Protein AF-A0A8U0M067-F1 (afdb_monomer_lite)

Structure (mmCIF, N/CA/C/O backbone):
data_AF-A0A8U0M067-F1
#
_entry.id   AF-A0A8U0M067-F1
#
loop_
_atom_site.group_PDB
_atom_site.id
_atom_site.type_symbol
_atom_site.label_atom_id
_atom_site.label_alt_id
_atom_site.label_comp_id
_atom_site.label_asym_id
_atom_site.label_entity_id
_atom_site.label_seq_id
_atom_site.pdbx_PDB_ins_code
_atom_site.Cartn_x
_atom_site.Cartn_y
_atom_site.Cartn_z
_atom_site.occupancy
_atom_site.B_iso_or_equiv
_atom_site.auth_seq_id
_atom_site.auth_comp_id
_atom_site.auth_asym_id
_atom_site.auth_atom_id
_atom_site.pdbx_PDB_model_num
ATOM 1 N N . MET A 1 1 ? -3.349 13.297 -69.166 1.00 53.25 1 MET A N 1
ATOM 2 C CA . MET A 1 1 ? -3.663 14.098 -67.958 1.00 53.25 1 MET A CA 1
ATOM 3 C C . MET A 1 1 ? -4.530 13.365 -66.914 1.00 53.25 1 MET A C 1
ATOM 5 O O . MET A 1 1 ? -4.964 14.001 -65.972 1.00 53.25 1 MET A O 1
ATOM 9 N N . LEU A 1 2 ? -4.774 12.044 -67.014 1.00 53.34 2 LEU A N 1
ATOM 10 C CA . LEU A 1 2 ? -5.525 11.284 -65.988 1.00 53.34 2 LEU A CA 1
ATOM 11 C C . LEU A 1 2 ? -4.636 10.515 -64.989 1.00 53.34 2 LEU A C 1
ATOM 13 O O . LEU A 1 2 ? -5.074 10.219 -63.882 1.00 53.34 2 LEU A O 1
ATOM 17 N N . ILE A 1 3 ? -3.391 10.197 -65.358 1.00 56.38 3 ILE A N 1
ATOM 18 C CA . ILE A 1 3 ? -2.482 9.378 -64.534 1.00 56.38 3 ILE A CA 1
ATOM 19 C C . ILE A 1 3 ? -1.954 10.176 -63.331 1.00 56.38 3 ILE A C 1
ATOM 21 O O . ILE A 1 3 ? -1.969 9.679 -62.209 1.00 56.38 3 ILE A O 1
ATOM 25 N N . PHE A 1 4 ? -1.589 11.446 -63.538 1.00 52.03 4 PHE A N 1
ATOM 26 C CA . PHE A 1 4 ? -1.121 12.336 -62.468 1.00 52.03 4 PHE A CA 1
ATOM 27 C C . PHE A 1 4 ? -2.177 12.570 -61.377 1.00 52.03 4 PHE A C 1
ATOM 29 O O . PHE A 1 4 ? -1.836 12.615 -60.198 1.00 52.03 4 PHE A O 1
ATOM 36 N N . LEU A 1 5 ? -3.461 12.634 -61.750 1.00 51.34 5 LEU A N 1
ATOM 37 C CA . LEU A 1 5 ? -4.559 12.819 -60.799 1.00 51.34 5 LEU A CA 1
ATOM 38 C C . LEU A 1 5 ? -4.742 11.589 -59.892 1.00 51.34 5 LEU A C 1
ATOM 40 O O . LEU A 1 5 ? -5.007 11.732 -58.704 1.00 51.34 5 LEU A O 1
ATOM 44 N N . ARG A 1 6 ? -4.539 10.375 -60.425 1.00 53.22 6 ARG A N 1
ATOM 45 C CA . ARG A 1 6 ? -4.639 9.131 -59.641 1.00 53.22 6 ARG A CA 1
ATOM 46 C C . ARG A 1 6 ? -3.473 8.948 -58.669 1.00 53.22 6 ARG A C 1
ATOM 48 O O . ARG A 1 6 ? -3.692 8.486 -57.555 1.00 53.22 6 ARG A O 1
ATOM 55 N N . VAL A 1 7 ? -2.263 9.349 -59.063 1.00 59.81 7 VAL A N 1
ATOM 56 C CA . VAL A 1 7 ? -1.075 9.292 -58.193 1.00 59.81 7 VAL A CA 1
ATOM 57 C C . VAL A 1 7 ? -1.174 10.315 -57.055 1.00 59.81 7 VAL A C 1
ATOM 59 O O . VAL A 1 7 ? -0.867 9.984 -55.913 1.00 59.81 7 VAL A O 1
ATOM 62 N N . ALA A 1 8 ? -1.682 11.522 -57.330 1.00 59.97 8 ALA A N 1
ATOM 63 C CA . ALA A 1 8 ? -1.874 12.557 -56.312 1.00 59.97 8 ALA A CA 1
ATOM 64 C C . ALA A 1 8 ? -2.930 12.174 -55.256 1.00 59.97 8 ALA A C 1
ATOM 66 O O . ALA A 1 8 ? -2.714 12.390 -54.065 1.00 59.97 8 ALA A O 1
ATOM 67 N N . VAL A 1 9 ? -4.040 11.549 -55.670 1.00 60.00 9 VAL A N 1
ATOM 68 C CA . VAL A 1 9 ? -5.081 11.071 -54.741 1.00 60.00 9 VAL A CA 1
ATOM 69 C C . VAL A 1 9 ? -4.573 9.911 -53.877 1.00 60.00 9 VAL A C 1
ATOM 71 O O . VAL A 1 9 ? -4.862 9.878 -52.682 1.00 60.00 9 VAL A O 1
ATOM 74 N N . LEU A 1 10 ? -3.760 9.002 -54.434 1.00 57.81 10 LEU A N 1
ATOM 75 C CA . LEU A 1 10 ? -3.134 7.929 -53.653 1.00 57.81 10 LEU A CA 1
ATOM 76 C C . LEU A 1 10 ? -2.133 8.472 -52.621 1.00 57.81 10 LEU A C 1
ATOM 78 O O . LEU A 1 10 ? -2.159 8.041 -51.473 1.00 57.81 10 LEU A O 1
ATOM 82 N N . LEU A 1 11 ? -1.292 9.444 -52.990 1.00 57.91 11 LEU A N 1
ATOM 83 C CA . LEU A 1 11 ? -0.333 10.066 -52.065 1.00 57.91 11 LEU A CA 1
ATOM 84 C C . LEU A 1 11 ? -1.024 10.844 -50.933 1.00 57.91 11 LEU A C 1
ATOM 86 O O . LEU A 1 11 ? -0.572 10.774 -49.791 1.00 57.91 11 LEU A O 1
ATOM 90 N N . GLY A 1 12 ? -2.144 11.519 -51.217 1.00 58.28 12 GLY A N 1
ATOM 91 C CA . GLY A 1 12 ? -2.955 12.196 -50.198 1.00 58.28 12 GLY A CA 1
ATOM 92 C C . GLY A 1 12 ? -3.626 11.232 -49.210 1.00 58.28 12 GLY A C 1
ATOM 93 O O . GLY A 1 12 ? -3.650 11.500 -48.010 1.00 58.28 12 GLY A O 1
ATOM 94 N N . LEU A 1 13 ? -4.104 10.077 -49.689 1.00 55.59 13 LEU A N 1
ATOM 95 C CA . LEU A 1 13 ? -4.681 9.020 -48.847 1.00 55.59 13 LEU A CA 1
ATOM 96 C C . LEU A 1 13 ? -3.633 8.336 -47.957 1.00 55.59 13 LEU A C 1
ATOM 98 O O . LEU A 1 13 ? -3.911 8.051 -46.794 1.00 55.59 13 LEU A O 1
ATOM 102 N N . ILE A 1 14 ? -2.419 8.118 -48.470 1.00 56.31 14 ILE A N 1
ATOM 103 C CA . ILE A 1 14 ? -1.324 7.520 -47.693 1.00 56.31 14 ILE A CA 1
ATOM 104 C C . ILE A 1 14 ? -0.819 8.505 -46.622 1.00 56.31 14 ILE A C 1
ATOM 106 O O . ILE A 1 14 ? -0.609 8.097 -45.483 1.00 56.31 14 ILE A O 1
ATOM 110 N N . MET A 1 15 ? -0.709 9.807 -46.932 1.00 53.97 15 MET A N 1
ATOM 111 C CA . MET A 1 15 ? -0.355 10.831 -45.934 1.00 53.97 15 MET A CA 1
ATOM 112 C C . MET A 1 15 ? -1.415 10.987 -44.832 1.00 53.97 15 MET A C 1
ATOM 114 O O . MET A 1 15 ? -1.051 11.180 -43.671 1.00 53.97 15 MET A O 1
ATOM 118 N N . GLY A 1 16 ? -2.705 10.852 -45.164 1.00 53.03 16 GLY A N 1
ATOM 119 C CA . GLY A 1 16 ? -3.802 10.909 -44.190 1.00 53.03 16 GLY A CA 1
ATOM 120 C C . GLY A 1 16 ? -3.836 9.728 -43.212 1.00 53.03 16 GLY A C 1
ATOM 121 O O . GLY A 1 16 ? -4.260 9.895 -42.073 1.00 53.03 16 GLY A O 1
ATOM 122 N N . LEU A 1 17 ? -3.340 8.553 -43.618 1.00 52.03 17 LEU A N 1
ATOM 123 C CA . LEU A 1 17 ? -3.304 7.348 -42.775 1.00 52.03 17 LEU A CA 1
ATOM 124 C C . LEU A 1 17 ? -2.071 7.267 -41.860 1.00 52.03 17 LEU A C 1
ATOM 126 O O . LEU A 1 17 ? -2.063 6.484 -40.915 1.00 52.03 17 LEU A O 1
ATOM 130 N N . THR A 1 18 ? -1.033 8.073 -42.102 1.00 52.56 18 THR A N 1
ATOM 131 C CA . THR A 1 18 ? 0.201 8.061 -41.289 1.00 52.56 18 THR A CA 1
ATOM 132 C C . THR A 1 18 ? 0.213 9.058 -40.128 1.00 52.56 18 THR A C 1
ATOM 134 O O . THR A 1 18 ? 1.173 9.084 -39.360 1.00 52.56 18 THR A O 1
ATOM 137 N N . TYR A 1 19 ? -0.843 9.861 -39.960 1.00 47.75 19 TYR A N 1
ATOM 138 C CA . TYR A 1 19 ? -0.937 10.872 -38.900 1.00 47.75 19 TYR A CA 1
ATOM 139 C C . TYR A 1 19 ? -1.897 10.468 -37.770 1.00 47.75 19 TYR A C 1
ATOM 141 O O . TYR A 1 19 ? -2.661 11.278 -37.262 1.00 47.75 19 TYR A O 1
ATOM 149 N N . CYS A 1 20 ? -1.838 9.212 -37.329 1.00 55.81 20 CYS A N 1
ATOM 150 C CA . CYS A 1 20 ? -2.316 8.825 -36.000 1.00 55.81 20 CYS A CA 1
ATOM 151 C C . CYS A 1 20 ? -1.104 8.655 -35.084 1.00 55.81 20 CYS A C 1
ATOM 153 O O . CYS A 1 20 ? -0.758 7.554 -34.664 1.00 55.81 20 CYS A O 1
ATOM 155 N N . LYS A 1 21 ? -0.400 9.757 -34.809 1.00 43.81 21 LYS A N 1
ATOM 156 C CA . LYS A 1 21 ? 0.540 9.795 -33.690 1.00 43.81 21 LYS A CA 1
ATOM 157 C C . LYS A 1 21 ? -0.265 10.174 -32.458 1.00 43.81 21 LYS A C 1
ATOM 159 O O . LYS A 1 21 ? -0.288 11.342 -32.082 1.00 43.81 21 LYS A O 1
ATOM 164 N N . ASP A 1 22 ? -0.953 9.194 -31.877 1.00 44.38 22 ASP A N 1
ATOM 165 C CA . ASP A 1 22 ? -1.553 9.349 -30.555 1.00 44.38 22 ASP A CA 1
ATOM 166 C C . ASP A 1 22 ? -0.442 9.786 -29.587 1.00 44.38 22 ASP A C 1
ATOM 168 O O . ASP A 1 22 ? 0.505 9.024 -29.363 1.00 44.38 22 ASP A O 1
ATOM 172 N N . PRO A 1 23 ? -0.491 11.003 -29.010 1.00 48.47 23 PRO A N 1
ATOM 173 C CA . PRO A 1 23 ? 0.568 11.487 -28.121 1.00 48.47 23 PRO A CA 1
ATOM 174 C C . PRO A 1 23 ? 0.621 10.737 -26.784 1.00 48.47 23 PRO A C 1
ATOM 176 O O . PRO A 1 23 ? 1.474 11.015 -25.946 1.00 48.47 23 PRO A O 1
ATOM 179 N N . SER A 1 24 ? -0.292 9.798 -26.558 1.00 53.88 24 SER A N 1
ATOM 180 C CA . SER A 1 24 ? -0.393 9.036 -25.327 1.00 53.88 24 SER A CA 1
ATOM 181 C C . SER A 1 24 ? -0.909 7.644 -25.649 1.00 53.88 24 SER A C 1
ATOM 183 O O . SER A 1 24 ? -2.106 7.377 -25.557 1.00 53.88 24 SER A O 1
ATOM 185 N N . MET A 1 25 ? -0.006 6.736 -26.009 1.00 53.00 25 MET A N 1
ATOM 186 C CA . MET A 1 25 ? -0.290 5.315 -25.854 1.00 53.00 25 MET A CA 1
ATOM 187 C C . MET A 1 25 ? -0.593 5.114 -24.360 1.00 53.00 25 MET A C 1
ATOM 189 O O . MET A 1 25 ? 0.301 5.224 -23.518 1.00 53.00 25 MET A O 1
ATOM 193 N N . SER A 1 26 ? -1.874 4.986 -24.008 1.00 65.19 26 SER A N 1
ATOM 194 C CA . SER A 1 26 ? -2.318 4.931 -22.617 1.00 65.19 26 SER A CA 1
ATOM 195 C C . SER A 1 26 ? -1.727 3.683 -21.975 1.00 65.19 26 SER A C 1
ATOM 197 O O . SER A 1 26 ? -2.036 2.562 -22.381 1.00 65.19 26 SER A O 1
ATOM 199 N N . PHE A 1 27 ? -0.841 3.875 -21.003 1.00 78.38 27 PHE A N 1
ATOM 200 C CA . PHE A 1 27 ? -0.215 2.775 -20.289 1.00 78.38 27 PHE A CA 1
ATOM 201 C C . PHE A 1 27 ? -1.277 2.029 -19.475 1.00 78.38 27 PHE A C 1
ATOM 203 O O . PHE A 1 27 ? -2.024 2.641 -18.717 1.00 78.38 27 PHE A O 1
ATOM 210 N N . SER A 1 28 ? -1.347 0.709 -19.635 1.00 81.38 28 SER A N 1
ATOM 211 C CA . SER A 1 28 ? -2.210 -0.161 -18.841 1.00 81.38 28 SER A CA 1
ATOM 212 C C . SER A 1 28 ? -1.419 -1.374 -18.382 1.00 81.38 28 SER A C 1
ATOM 214 O O . SER A 1 28 ? -0.578 -1.906 -19.107 1.00 81.38 28 SER A O 1
ATOM 216 N N . THR A 1 29 ? -1.698 -1.811 -17.161 1.00 84.94 29 THR A N 1
ATOM 217 C CA . THR A 1 29 ? -1.154 -3.034 -16.573 1.00 84.94 29 THR A CA 1
ATOM 218 C C . THR A 1 29 ? -2.074 -4.240 -16.771 1.00 84.94 29 THR A C 1
ATOM 220 O O . THR A 1 29 ? -1.695 -5.349 -16.398 1.00 84.94 29 THR A O 1
ATOM 223 N N . GLY A 1 30 ? -3.247 -4.044 -17.386 1.00 82.25 30 GLY A N 1
ATOM 224 C CA . GLY A 1 30 ? -4.287 -5.060 -17.524 1.00 82.25 30 GLY A CA 1
ATOM 225 C C . GLY A 1 30 ? -5.160 -5.198 -16.273 1.00 82.25 30 GLY A C 1
ATOM 226 O O . GLY A 1 30 ? -5.154 -4.344 -15.390 1.00 82.25 30 GLY A O 1
ATOM 227 N N . ALA A 1 31 ? -5.938 -6.280 -16.213 1.00 81.69 31 ALA A N 1
ATOM 228 C CA . ALA A 1 31 ? -6.826 -6.546 -15.086 1.00 81.69 31 ALA A CA 1
ATOM 229 C C . ALA A 1 31 ? -6.046 -6.720 -13.773 1.00 81.69 31 ALA A C 1
ATOM 231 O O . ALA A 1 31 ? -5.017 -7.400 -13.721 1.00 81.69 31 ALA A O 1
ATOM 232 N N . ALA A 1 32 ? -6.562 -6.127 -12.699 1.00 84.31 32 ALA A N 1
ATOM 233 C CA . ALA A 1 32 ? -5.975 -6.244 -11.377 1.00 84.31 32 ALA A CA 1
ATOM 234 C C . ALA A 1 32 ? -6.208 -7.622 -10.745 1.00 84.31 32 ALA A C 1
ATOM 236 O O . ALA A 1 32 ? -7.213 -8.293 -10.980 1.00 84.31 32 ALA A O 1
ATOM 237 N N . ASP A 1 33 ? -5.296 -7.997 -9.848 1.00 87.44 33 ASP A N 1
ATOM 238 C CA . ASP A 1 33 ? -5.455 -9.163 -8.986 1.00 87.44 33 ASP A CA 1
ATOM 239 C C . ASP A 1 33 ? -6.651 -8.974 -8.035 1.00 87.44 33 ASP A C 1
ATOM 241 O O . ASP A 1 33 ? -6.715 -8.005 -7.271 1.00 87.44 33 ASP A O 1
ATOM 245 N N . ALA A 1 34 ? -7.590 -9.922 -8.043 1.00 90.12 34 ALA A N 1
ATOM 246 C CA . ALA A 1 34 ? -8.802 -9.859 -7.226 1.00 90.12 34 ALA A CA 1
ATOM 247 C C . ALA A 1 34 ? -8.516 -9.762 -5.715 1.00 90.12 34 ALA A C 1
ATOM 249 O O . ALA A 1 34 ? -9.336 -9.235 -4.964 1.00 90.12 34 ALA A O 1
ATOM 250 N N . ARG A 1 35 ? -7.348 -10.230 -5.249 1.00 91.00 35 ARG A N 1
ATOM 251 C CA . ARG A 1 35 ? -6.957 -10.165 -3.832 1.00 91.00 35 ARG A CA 1
ATOM 252 C C . ARG A 1 35 ? -6.739 -8.730 -3.367 1.00 91.00 35 ARG A C 1
ATOM 254 O O . ARG A 1 35 ? -7.091 -8.407 -2.231 1.00 91.00 35 ARG A O 1
ATOM 261 N N . ILE A 1 36 ? -6.187 -7.873 -4.228 1.00 94.06 36 ILE A N 1
ATOM 262 C CA . ILE A 1 36 ? -5.892 -6.476 -3.889 1.00 94.06 36 ILE A CA 1
ATOM 263 C C . ILE A 1 36 ? -6.998 -5.511 -4.304 1.00 94.06 36 ILE A C 1
ATOM 265 O O . ILE A 1 36 ? -7.095 -4.440 -3.715 1.00 94.06 36 ILE A O 1
ATOM 269 N N . ALA A 1 37 ? -7.841 -5.877 -5.271 1.00 95.38 37 ALA A N 1
ATOM 270 C CA . ALA A 1 37 ? -8.902 -5.005 -5.758 1.00 95.38 37 ALA A CA 1
ATOM 271 C C . ALA A 1 37 ? -9.806 -4.482 -4.620 1.00 95.38 37 ALA A C 1
ATOM 273 O O . ALA A 1 37 ? -10.150 -5.215 -3.683 1.00 95.38 37 ALA A O 1
ATOM 274 N N . GLY A 1 38 ? -10.185 -3.207 -4.713 1.00 96.12 38 GLY A N 1
ATOM 275 C CA . GLY A 1 38 ? -11.016 -2.494 -3.743 1.00 96.12 38 GLY A CA 1
ATOM 276 C C . GLY A 1 38 ? -10.277 -1.401 -2.969 1.00 96.12 38 GLY A C 1
ATOM 277 O O . GLY A 1 38 ? -9.116 -1.078 -3.237 1.00 96.12 38 GLY A O 1
ATOM 278 N N . SER A 1 39 ? -10.983 -0.811 -2.004 1.00 97.25 39 SER A N 1
ATOM 279 C CA . SER A 1 39 ? -10.477 0.273 -1.160 1.00 97.25 39 SER A CA 1
ATOM 280 C C . SER A 1 39 ? -9.917 -0.246 0.163 1.00 97.25 39 SER A C 1
ATOM 282 O O . SER A 1 39 ? -10.487 -1.123 0.813 1.00 97.25 39 SER A O 1
ATOM 284 N N . TRP A 1 40 ? -8.803 0.338 0.585 1.00 98.06 40 TRP A N 1
ATOM 285 C CA . TRP A 1 40 ? -8.031 -0.058 1.754 1.00 98.06 40 TRP A CA 1
ATOM 286 C C . TRP A 1 40 ? -7.699 1.164 2.591 1.00 98.06 40 TRP A C 1
ATOM 288 O O . TRP A 1 40 ? -7.033 2.086 2.124 1.00 98.06 40 TRP A O 1
ATOM 298 N N . ARG A 1 41 ? -8.134 1.162 3.847 1.00 97.88 41 ARG A N 1
ATOM 299 C CA . ARG A 1 41 ? -7.905 2.252 4.791 1.00 97.88 41 ARG A CA 1
ATOM 300 C C . ARG A 1 41 ? -6.637 2.006 5.597 1.00 97.88 41 ARG A C 1
ATOM 302 O O . ARG A 1 41 ? -6.519 0.960 6.234 1.00 97.88 41 ARG A O 1
ATOM 309 N N . LEU A 1 42 ? -5.727 2.975 5.639 1.00 98.31 42 LEU A N 1
ATOM 310 C CA . LEU A 1 42 ? -4.535 2.923 6.482 1.00 98.31 42 LEU A CA 1
ATOM 311 C C . LEU A 1 42 ? -4.947 2.894 7.959 1.00 98.31 42 LEU A C 1
ATOM 313 O O . LEU A 1 42 ? -5.695 3.754 8.418 1.00 98.31 42 LEU A O 1
ATOM 317 N N . ILE A 1 43 ? -4.437 1.916 8.705 1.00 97.88 43 ILE A N 1
ATOM 318 C CA . ILE A 1 43 ? -4.693 1.777 10.146 1.00 97.88 43 ILE A CA 1
ATOM 319 C C . ILE A 1 43 ? -3.415 1.879 10.976 1.00 97.88 43 ILE A C 1
ATOM 321 O O . ILE A 1 43 ? -3.462 2.299 12.131 1.00 97.88 43 ILE A O 1
ATOM 325 N N . GLU A 1 44 ? -2.263 1.530 10.403 1.00 97.69 44 GLU A N 1
ATOM 326 C CA . GLU A 1 44 ? -0.984 1.564 11.107 1.00 97.69 44 GLU A CA 1
ATOM 327 C C . GLU A 1 44 ? 0.177 1.755 10.123 1.00 97.69 44 GLU A C 1
ATOM 329 O O . GLU A 1 44 ? 0.173 1.195 9.029 1.00 97.69 44 GLU A O 1
ATOM 334 N N . ARG A 1 45 ? 1.184 2.542 10.507 1.00 95.81 45 ARG A N 1
ATOM 335 C CA . ARG A 1 45 ? 2.441 2.716 9.769 1.00 95.81 45 ARG A CA 1
ATOM 336 C C . ARG A 1 45 ? 3.610 2.590 10.728 1.00 95.81 45 ARG A C 1
ATOM 338 O O . ARG A 1 45 ? 3.596 3.234 11.774 1.00 95.81 45 ARG A O 1
ATOM 345 N N . ARG A 1 46 ? 4.648 1.862 10.330 1.00 94.06 46 ARG A N 1
ATOM 346 C CA . ARG A 1 46 ? 5.959 1.883 10.985 1.00 94.06 46 ARG A CA 1
ATOM 347 C C . ARG A 1 46 ? 6.993 2.498 10.053 1.00 94.06 46 ARG A C 1
ATOM 349 O O . ARG A 1 46 ? 7.084 2.081 8.902 1.00 94.06 46 ARG A O 1
ATOM 356 N N . PHE A 1 47 ? 7.730 3.491 10.541 1.00 90.25 47 PHE A N 1
ATOM 357 C CA . PHE A 1 47 ? 8.687 4.268 9.749 1.00 90.25 47 PHE A CA 1
ATOM 358 C C . PHE A 1 47 ? 9.886 4.714 10.603 1.00 90.25 47 PHE A C 1
ATOM 360 O O . PHE A 1 47 ? 9.732 4.830 11.826 1.00 90.25 47 PHE A O 1
ATOM 367 N N . PRO A 1 48 ? 11.067 4.941 9.996 1.00 87.38 48 PRO A N 1
ATOM 368 C CA . PRO A 1 48 ? 12.204 5.513 10.699 1.00 87.38 48 PRO A CA 1
ATOM 369 C C . PRO A 1 48 ? 11.891 6.961 11.077 1.00 87.38 48 PRO A C 1
ATOM 371 O O . PRO A 1 48 ? 11.301 7.714 10.301 1.00 87.38 48 PRO A O 1
ATOM 374 N N . LYS A 1 49 ? 12.270 7.341 12.290 1.00 82.12 49 LYS A N 1
ATOM 375 C CA . LYS A 1 49 ? 12.230 8.711 12.775 1.00 82.12 49 LYS A CA 1
ATOM 376 C C . LYS A 1 49 ? 13.616 9.059 13.288 1.00 82.12 49 LYS A C 1
ATOM 378 O O . LYS A 1 49 ? 14.136 8.386 14.180 1.00 82.12 49 LYS A O 1
ATOM 383 N N . ASP A 1 50 ? 14.176 10.125 12.739 1.00 70.31 50 ASP A N 1
ATOM 384 C CA . ASP A 1 50 ? 15.441 10.657 13.216 1.00 70.31 50 ASP A CA 1
ATOM 385 C C . ASP A 1 50 ? 15.228 11.356 14.557 1.00 70.31 50 ASP A C 1
ATOM 387 O O . ASP A 1 50 ? 14.236 12.067 14.769 1.00 70.31 50 ASP A O 1
ATOM 391 N N . SER A 1 51 ? 16.172 11.160 15.472 1.00 61.09 51 SER A N 1
ATOM 392 C CA . SER A 1 51 ? 16.267 11.975 16.673 1.00 61.09 51 SER A CA 1
ATOM 393 C C . SER A 1 51 ? 17.673 12.492 16.874 1.00 61.09 51 SER A C 1
ATOM 395 O O . SER A 1 51 ? 18.658 11.761 16.761 1.00 61.09 51 SER A O 1
ATOM 397 N N . ILE A 1 52 ? 17.730 13.776 17.212 1.00 56.91 52 ILE A N 1
ATOM 398 C CA . ILE A 1 52 ? 18.924 14.414 17.738 1.00 56.91 52 ILE A CA 1
ATOM 399 C C . ILE A 1 52 ? 18.872 14.195 19.247 1.00 56.91 52 ILE A C 1
ATOM 401 O O . ILE A 1 52 ? 18.061 14.814 19.934 1.00 56.91 52 ILE A O 1
ATOM 405 N N . ILE A 1 53 ? 19.714 13.302 19.761 1.00 53.25 53 ILE A N 1
ATOM 406 C 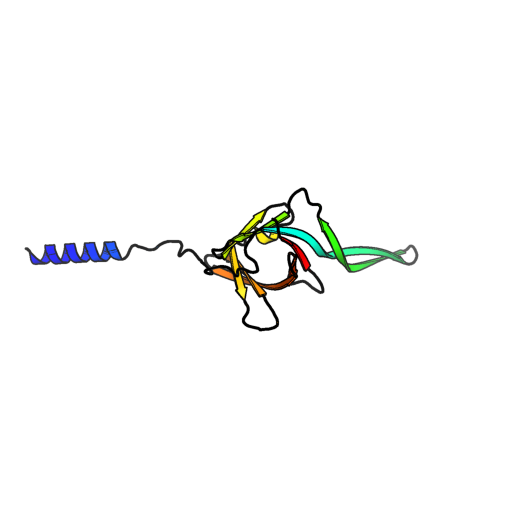CA . ILE A 1 53 ? 19.937 13.181 21.202 1.00 53.25 53 ILE A CA 1
ATOM 407 C C . ILE A 1 53 ? 21.210 13.968 21.517 1.00 53.25 53 ILE A C 1
ATOM 409 O O . ILE A 1 53 ? 22.302 13.593 21.087 1.00 53.25 53 ILE A O 1
ATOM 413 N N . SER A 1 54 ? 21.070 15.074 22.249 1.00 51.41 54 SER A N 1
ATOM 414 C CA . SER A 1 54 ? 22.193 15.803 22.841 1.00 51.41 54 SER A CA 1
A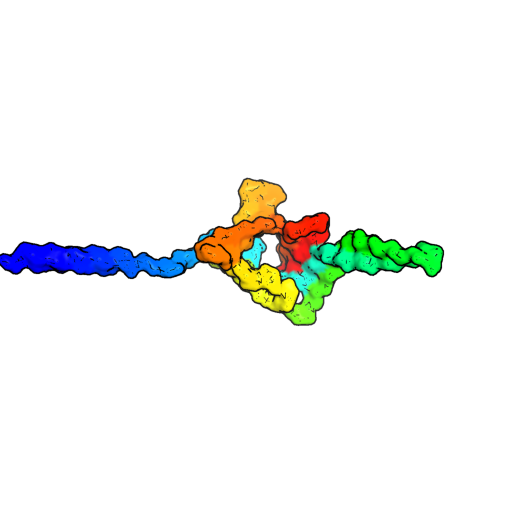TOM 415 C C . SER A 1 54 ? 22.373 15.348 24.284 1.00 51.41 54 SER A C 1
ATOM 417 O O . SER A 1 54 ? 21.472 15.530 25.102 1.00 51.41 54 SER A O 1
ATOM 419 N N . TYR A 1 55 ? 23.526 14.774 24.604 1.00 53.09 55 TYR A N 1
ATOM 420 C CA . TYR A 1 55 ? 23.920 14.488 25.981 1.00 53.09 55 TYR A CA 1
ATOM 421 C C . TYR A 1 55 ? 25.042 15.447 26.381 1.00 53.09 55 TYR A C 1
ATOM 423 O O . TYR A 1 55 ? 25.972 15.694 25.609 1.00 53.09 55 TYR A O 1
ATOM 431 N N . VAL A 1 56 ? 24.918 16.022 27.578 1.00 52.28 56 VAL A N 1
ATOM 432 C CA . VAL A 1 56 ? 25.957 16.854 28.188 1.00 52.28 56 VAL A CA 1
ATOM 433 C C . VAL A 1 56 ? 26.878 15.908 28.946 1.00 52.28 56 VAL A C 1
ATOM 435 O O . VAL A 1 56 ? 26.462 15.309 29.936 1.00 52.28 56 VAL A O 1
ATOM 438 N N . ILE A 1 57 ? 28.113 15.744 28.472 1.00 55.56 57 ILE A N 1
ATOM 439 C CA . ILE A 1 57 ? 29.161 15.089 29.256 1.00 55.56 57 ILE A CA 1
ATOM 440 C C . ILE A 1 57 ? 29.963 16.198 29.930 1.00 55.56 57 ILE A C 1
ATOM 442 O O . ILE A 1 57 ? 30.611 16.999 29.254 1.00 55.56 57 ILE A O 1
ATOM 446 N N . ASN A 1 58 ? 29.891 16.236 31.264 1.00 51.09 58 ASN A N 1
ATOM 447 C CA . ASN A 1 58 ? 30.707 17.078 32.140 1.00 51.09 58 ASN A CA 1
ATOM 448 C C . ASN A 1 58 ? 30.769 18.555 31.723 1.00 51.09 58 ASN A C 1
ATOM 450 O O . ASN A 1 58 ? 31.820 19.010 31.289 1.00 51.09 58 ASN A O 1
ATOM 454 N N . ASP A 1 59 ? 29.652 19.280 31.835 1.00 57.69 59 ASP A N 1
ATOM 455 C CA . ASP A 1 59 ? 29.523 20.757 31.808 1.00 57.69 59 ASP A CA 1
ATOM 456 C C . ASP A 1 59 ? 30.246 21.553 30.690 1.00 57.69 59 ASP A C 1
ATOM 458 O O . ASP A 1 59 ? 30.247 22.779 30.690 1.00 57.69 59 ASP A O 1
ATOM 462 N N . THR A 1 60 ? 30.861 20.887 29.709 1.00 53.75 60 THR A N 1
ATOM 463 C CA . THR A 1 60 ? 31.750 21.520 28.719 1.00 53.75 60 THR A CA 1
ATOM 464 C C . THR A 1 60 ? 31.719 20.858 27.342 1.00 53.75 60 THR A C 1
ATOM 466 O O . THR A 1 60 ? 32.181 21.468 26.380 1.00 53.75 60 THR A O 1
ATOM 469 N N . THR A 1 61 ? 31.123 19.666 27.181 1.00 51.56 61 THR A N 1
ATOM 470 C CA . THR A 1 61 ? 30.988 19.030 25.857 1.00 51.56 61 THR A CA 1
ATOM 471 C C . THR A 1 61 ? 29.580 18.495 25.602 1.00 51.56 61 THR A C 1
ATOM 473 O O . THR A 1 61 ? 29.066 17.639 26.323 1.00 51.56 61 THR A O 1
ATOM 476 N N . THR A 1 62 ? 28.940 19.008 24.548 1.00 54.28 62 THR A N 1
ATOM 477 C CA . THR A 1 62 ? 27.718 18.435 23.976 1.00 54.28 62 THR A CA 1
ATOM 478 C C . THR A 1 62 ? 28.114 17.507 22.837 1.00 54.28 62 THR A C 1
ATOM 480 O O . THR A 1 62 ? 28.672 17.933 21.828 1.00 54.28 62 THR A O 1
ATOM 483 N N . LEU A 1 63 ? 27.842 16.214 22.989 1.00 55.09 63 LEU A N 1
ATOM 484 C CA . LEU A 1 63 ? 28.021 15.260 21.903 1.00 55.09 63 LEU A CA 1
ATOM 485 C C . LEU A 1 63 ? 26.669 15.026 21.233 1.00 55.09 63 LEU A C 1
ATOM 487 O O . LEU A 1 63 ? 25.680 14.655 21.870 1.00 55.09 63 LEU A O 1
ATOM 491 N N . ARG A 1 64 ? 26.629 15.275 19.925 1.00 50.22 64 ARG A N 1
ATOM 492 C CA . ARG A 1 64 ? 25.461 15.039 19.080 1.00 50.22 64 ARG A CA 1
ATOM 493 C C . ARG A 1 64 ? 25.538 13.609 18.561 1.00 50.22 64 ARG A C 1
ATOM 495 O O . ARG A 1 64 ? 26.453 13.284 17.811 1.00 50.22 64 ARG A O 1
ATOM 502 N N . ARG A 1 65 ? 24.609 12.744 18.975 1.00 55.53 65 ARG A N 1
ATOM 503 C CA . ARG A 1 65 ? 24.483 11.397 18.404 1.00 55.53 65 ARG A CA 1
ATOM 504 C C . ARG A 1 65 ? 23.215 11.333 17.578 1.00 55.53 65 ARG A C 1
ATOM 506 O O . ARG A 1 65 ? 22.114 11.436 18.118 1.00 55.53 65 ARG A O 1
ATOM 513 N N . ASP A 1 66 ? 23.395 11.142 16.280 1.00 53.75 66 ASP A N 1
ATOM 514 C CA . ASP A 1 66 ? 22.296 10.833 15.383 1.00 53.75 66 ASP A CA 1
ATOM 515 C C . ASP A 1 66 ? 21.897 9.377 15.639 1.00 53.75 66 ASP A C 1
ATOM 517 O O . ASP A 1 66 ? 22.681 8.447 15.441 1.00 53.75 66 ASP A O 1
ATOM 521 N N . THR A 1 67 ? 20.693 9.178 16.173 1.00 62.00 67 THR A N 1
ATOM 522 C CA . THR A 1 67 ? 20.104 7.843 16.319 1.00 62.00 67 THR A CA 1
ATOM 523 C C . THR A 1 67 ? 18.780 7.813 15.576 1.00 62.00 67 THR A C 1
ATOM 525 O O . THR A 1 67 ? 17.892 8.633 15.834 1.00 62.00 67 THR A O 1
ATOM 528 N N . SER A 1 68 ? 18.654 6.873 14.641 1.00 65.69 68 SER A N 1
ATOM 529 C CA . SER A 1 68 ? 17.393 6.549 13.986 1.00 65.69 68 SER A CA 1
ATOM 530 C C . SER A 1 68 ? 16.683 5.463 14.795 1.00 65.69 68 SER A C 1
ATOM 532 O O . SER A 1 68 ? 17.272 4.452 15.185 1.00 65.69 68 SER A O 1
ATOM 534 N N . PHE A 1 69 ? 15.402 5.672 15.092 1.00 78.94 69 PHE A N 1
ATOM 535 C CA . PHE A 1 69 ? 14.556 4.650 15.70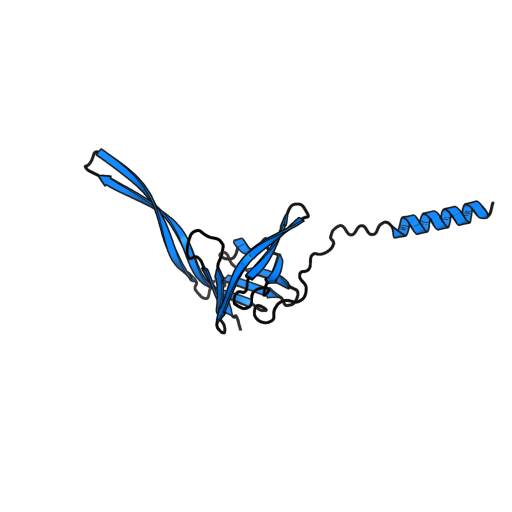7 1.00 78.94 69 PHE A CA 1
ATOM 536 C C . PHE A 1 69 ? 13.247 4.501 14.941 1.00 78.94 69 PHE A C 1
ATOM 538 O O . PHE A 1 69 ? 12.821 5.396 14.216 1.00 78.94 69 PHE A O 1
ATOM 545 N N . TYR A 1 70 ? 12.585 3.356 15.094 1.00 84.50 70 TYR A N 1
ATOM 546 C CA . TYR A 1 70 ? 11.320 3.099 14.410 1.00 84.50 70 TYR A CA 1
ATOM 547 C C . TYR A 1 70 ? 10.149 3.543 15.268 1.00 84.50 70 TYR A C 1
ATOM 549 O O . TYR A 1 70 ? 10.039 3.156 16.431 1.00 84.50 70 TYR A O 1
ATOM 557 N N . VAL A 1 71 ? 9.234 4.292 14.664 1.00 88.50 71 VAL A N 1
ATOM 558 C CA . VAL A 1 71 ? 7.979 4.693 15.296 1.00 88.50 71 VAL A CA 1
ATOM 559 C C . VAL A 1 71 ? 6.825 3.998 14.608 1.00 88.50 71 VAL A C 1
ATOM 561 O O . VAL A 1 71 ? 6.714 4.029 13.383 1.00 88.50 71 VAL A O 1
ATOM 564 N N . THR A 1 72 ? 5.936 3.419 15.411 1.00 93.81 72 THR A N 1
ATOM 565 C CA . THR A 1 72 ? 4.632 2.946 14.953 1.00 93.81 72 THR A CA 1
ATOM 566 C C . THR A 1 72 ? 3.587 4.019 15.233 1.00 93.81 72 THR A C 1
ATOM 568 O O . THR A 1 72 ? 3.380 4.414 16.379 1.00 93.81 72 THR A O 1
ATOM 571 N N . ARG A 1 73 ? 2.907 4.485 14.188 1.00 94.62 73 ARG A N 1
ATOM 572 C CA . ARG A 1 73 ? 1.758 5.389 14.275 1.00 94.62 73 ARG A CA 1
ATOM 573 C C . ARG A 1 73 ? 0.498 4.627 13.884 1.00 94.62 73 ARG A C 1
ATOM 575 O O . ARG A 1 73 ? 0.473 3.981 12.840 1.00 94.62 73 ARG A O 1
ATOM 582 N N . ARG A 1 74 ? -0.549 4.745 14.698 1.00 97.25 74 ARG A N 1
ATOM 583 C CA . ARG A 1 74 ? -1.901 4.269 14.379 1.00 97.25 74 ARG A CA 1
ATOM 584 C C . ARG A 1 74 ? -2.752 5.422 13.877 1.00 97.25 74 ARG A C 1
ATOM 586 O O . ARG A 1 74 ? -2.581 6.549 14.340 1.00 97.25 74 ARG A O 1
ATOM 593 N N . TYR A 1 75 ? -3.650 5.131 12.947 1.00 95.62 75 TYR A N 1
ATOM 594 C CA . TYR A 1 75 ? -4.507 6.135 12.329 1.00 95.62 75 TYR A CA 1
ATOM 595 C C . TYR A 1 75 ? -5.958 5.930 12.759 1.00 95.62 75 TYR A C 1
ATOM 597 O O . TYR A 1 75 ? -6.438 4.792 12.750 1.00 95.62 75 TYR A O 1
ATOM 605 N N . PRO A 1 76 ? -6.658 7.005 13.163 1.00 94.00 76 PRO A N 1
ATOM 606 C CA . PRO A 1 76 ? -8.080 6.930 13.451 1.00 94.00 76 PRO A CA 1
ATOM 607 C C . PRO A 1 76 ? -8.875 6.651 12.172 1.00 94.00 76 PRO A C 1
ATOM 609 O O . PRO A 1 76 ? -8.379 6.787 11.055 1.00 94.00 76 PRO A O 1
ATOM 612 N N . ALA A 1 77 ? -10.149 6.298 12.337 1.00 91.44 77 ALA A N 1
ATOM 613 C CA . ALA A 1 77 ? -11.054 6.111 11.206 1.00 91.44 77 ALA A CA 1
ATOM 614 C C . ALA A 1 77 ? -11.298 7.398 10.402 1.00 91.44 77 ALA A C 1
ATOM 616 O O . ALA A 1 77 ? -11.601 7.325 9.215 1.00 91.44 77 ALA A O 1
ATOM 617 N N . THR A 1 78 ? -11.168 8.552 11.056 1.00 92.69 78 THR A N 1
ATOM 618 C CA . THR A 1 78 ? -11.452 9.885 10.521 1.00 92.69 78 THR A CA 1
ATOM 619 C C . THR A 1 78 ? -10.306 10.840 10.881 1.00 92.69 78 THR A C 1
ATOM 621 O O . THR A 1 78 ? -9.973 10.928 12.065 1.00 92.69 78 THR A O 1
ATOM 624 N N . PRO A 1 79 ? -9.718 11.580 9.922 1.00 92.00 79 PRO A N 1
ATOM 625 C CA . PRO A 1 79 ? -10.022 11.575 8.488 1.00 92.00 79 PRO A CA 1
ATOM 626 C C . PRO A 1 79 ? -9.562 10.282 7.796 1.00 92.00 79 PRO A C 1
ATOM 628 O O . PRO A 1 79 ? -8.553 9.689 8.175 1.00 92.00 79 PRO A O 1
ATOM 631 N N . LEU A 1 80 ? -10.309 9.854 6.776 1.00 93.38 80 LEU A N 1
ATOM 632 C CA . LEU A 1 80 ? -10.046 8.608 6.059 1.00 93.38 80 LEU A CA 1
ATOM 633 C C . LEU A 1 80 ? -8.753 8.719 5.232 1.00 93.38 80 LEU A C 1
ATOM 635 O O . LEU A 1 80 ? -8.542 9.702 4.527 1.00 93.38 80 LEU A O 1
ATOM 639 N N . GLN A 1 81 ? -7.902 7.698 5.310 1.00 97.06 81 GLN A N 1
ATOM 640 C CA . GLN A 1 81 ? -6.644 7.587 4.564 1.00 97.06 81 GLN A CA 1
ATOM 641 C C . GLN A 1 81 ? -6.731 6.318 3.723 1.00 97.06 81 GLN A C 1
ATOM 643 O O . GLN A 1 81 ? -6.709 5.229 4.292 1.00 97.06 81 GLN A O 1
ATOM 648 N N . THR A 1 82 ? -6.913 6.435 2.411 1.00 97.44 82 THR A N 1
ATOM 649 C CA . THR A 1 82 ? -7.354 5.309 1.576 1.00 97.44 82 THR A CA 1
ATOM 650 C C . THR A 1 82 ? -6.508 5.149 0.326 1.00 97.44 82 THR A C 1
ATOM 652 O O . THR A 1 82 ? -6.225 6.129 -0.360 1.00 97.44 82 THR A O 1
ATOM 655 N N . LEU A 1 83 ? -6.176 3.899 0.005 1.00 97.69 83 LEU A N 1
ATOM 656 C CA . LEU A 1 83 ? -5.731 3.472 -1.319 1.00 97.69 83 LEU A CA 1
ATOM 657 C C . LEU A 1 83 ? -6.823 2.627 -1.965 1.00 97.69 83 LEU A C 1
ATOM 659 O O . LEU A 1 83 ? -7.332 1.699 -1.340 1.00 97.69 83 LEU A O 1
ATOM 663 N N . THR A 1 84 ? -7.162 2.924 -3.211 1.00 97.88 84 THR A N 1
ATOM 664 C CA . THR A 1 84 ? -8.141 2.163 -3.986 1.00 97.88 84 THR A CA 1
ATOM 665 C C . THR A 1 84 ? -7.460 1.562 -5.201 1.00 97.88 84 THR A C 1
ATOM 667 O O . THR A 1 84 ? -6.992 2.286 -6.080 1.00 97.88 84 THR A O 1
ATOM 670 N N . PHE A 1 85 ? -7.420 0.234 -5.228 1.00 97.00 85 PHE A N 1
ATOM 671 C CA . PHE A 1 85 ? -6.908 -0.570 -6.328 1.00 97.00 85 PHE A CA 1
ATOM 672 C C . PHE A 1 85 ? -8.090 -0.957 -7.213 1.00 97.00 85 PHE A C 1
ATOM 674 O O . PHE A 1 85 ? -8.879 -1.836 -6.862 1.00 97.00 85 PHE A O 1
ATOM 681 N N . ASN A 1 86 ? -8.250 -0.268 -8.335 1.00 96.31 86 ASN A N 1
ATOM 682 C CA . ASN A 1 86 ? -9.336 -0.540 -9.264 1.00 96.31 86 ASN A CA 1
ATOM 683 C C . ASN A 1 86 ? -9.062 -1.825 -10.054 1.00 96.31 86 ASN A C 1
ATOM 685 O O . ASN A 1 86 ? -7.920 -2.258 -10.217 1.00 96.31 86 ASN A O 1
ATOM 689 N N . THR A 1 87 ? -10.128 -2.443 -10.558 1.00 94.31 87 THR A N 1
ATOM 690 C CA . THR A 1 87 ? -10.063 -3.707 -11.308 1.00 94.31 87 THR A CA 1
ATOM 691 C C . THR A 1 87 ? -9.360 -3.583 -12.660 1.00 94.31 87 THR A C 1
ATOM 693 O O . THR A 1 87 ? -8.924 -4.591 -13.207 1.00 94.31 87 THR A O 1
ATOM 696 N N . ASP A 1 88 ? -9.209 -2.368 -13.181 1.00 92.31 88 ASP A N 1
ATOM 697 C CA . ASP A 1 88 ? -8.517 -2.034 -14.432 1.00 92.31 88 ASP A CA 1
ATOM 698 C C . ASP A 1 88 ? -7.002 -1.798 -14.256 1.00 92.31 88 ASP A C 1
ATOM 700 O O . ASP A 1 88 ? -6.325 -1.361 -15.189 1.00 92.31 88 ASP A O 1
ATOM 704 N N . GLY A 1 89 ? -6.474 -2.039 -13.050 1.00 93.00 89 GLY A N 1
ATOM 705 C CA . GLY A 1 89 ? -5.066 -1.824 -12.731 1.00 93.00 89 GLY A CA 1
ATOM 706 C C . GLY A 1 89 ? -4.717 -0.371 -12.404 1.00 93.00 89 GLY A C 1
ATOM 707 O O . GLY A 1 89 ? -3.532 -0.049 -12.284 1.00 93.00 89 GLY A O 1
ATOM 708 N N . THR A 1 90 ? -5.705 0.518 -12.236 1.00 94.44 90 THR A N 1
ATOM 709 C CA . THR A 1 90 ? -5.470 1.900 -11.790 1.00 94.44 90 THR A CA 1
ATOM 710 C C . THR A 1 90 ? -5.463 2.029 -10.267 1.00 94.44 90 THR A C 1
ATOM 712 O O . THR A 1 90 ? -6.184 1.337 -9.547 1.00 94.44 90 THR A O 1
ATOM 715 N N . LEU A 1 91 ? -4.625 2.929 -9.756 1.00 95.62 91 LEU A N 1
ATOM 716 C CA . LEU A 1 91 ? -4.514 3.246 -8.336 1.00 95.62 91 LEU A CA 1
ATOM 717 C C . LEU A 1 91 ? -5.030 4.663 -8.093 1.00 95.62 91 LEU A C 1
ATOM 719 O O . LEU A 1 91 ? -4.648 5.597 -8.795 1.00 95.62 91 LEU A O 1
ATOM 723 N N . SER A 1 92 ? -5.849 4.834 -7.060 1.00 96.19 92 SER A N 1
ATOM 724 C CA . SER A 1 92 ? -6.159 6.156 -6.516 1.00 96.19 92 SER A CA 1
ATOM 725 C C . SER A 1 92 ? -5.876 6.210 -5.020 1.00 96.19 92 SER A C 1
ATOM 727 O O . SER A 1 92 ? -5.939 5.206 -4.311 1.00 96.19 92 SER A O 1
ATOM 729 N N . ALA A 1 93 ? -5.519 7.398 -4.548 1.00 97.12 93 ALA A N 1
ATOM 730 C CA . ALA A 1 93 ? -5.085 7.646 -3.186 1.00 97.12 93 ALA A CA 1
ATOM 731 C C . ALA A 1 93 ? -5.805 8.880 -2.638 1.00 97.12 93 ALA A C 1
ATOM 733 O O . ALA A 1 93 ? -5.946 9.881 -3.338 1.00 97.12 93 ALA A O 1
ATOM 734 N N . SER A 1 94 ? -6.266 8.809 -1.390 1.00 96.81 94 SER A N 1
ATOM 735 C CA . SER A 1 94 ? -7.003 9.887 -0.730 1.00 96.81 94 SER A CA 1
ATOM 736 C C . SER A 1 94 ? -6.582 10.034 0.727 1.00 96.81 94 SER A C 1
ATOM 738 O O . SER A 1 94 ? -6.453 9.042 1.446 1.00 96.81 94 SER A O 1
ATOM 740 N N . GLY A 1 95 ? -6.403 11.278 1.166 1.00 95.62 95 GLY A N 1
ATOM 741 C CA . GLY A 1 95 ? -6.013 11.624 2.528 1.00 95.62 95 GLY A CA 1
ATOM 742 C C . GLY A 1 95 ? -4.548 12.050 2.649 1.00 95.62 95 GLY A C 1
ATOM 743 O O . GLY A 1 95 ? -3.672 11.628 1.897 1.00 95.62 95 GLY A O 1
ATOM 744 N N . SER A 1 96 ? -4.280 12.914 3.628 1.00 94.50 96 SER A N 1
ATOM 745 C CA . SER A 1 96 ? -2.984 13.575 3.837 1.00 94.50 96 SER A CA 1
ATOM 746 C C . SER A 1 96 ? -1.791 12.631 4.030 1.00 94.50 96 SER A C 1
ATOM 748 O O . SER A 1 96 ? -0.664 13.005 3.724 1.00 94.50 96 SER A O 1
ATOM 750 N N . GLU A 1 97 ? -2.013 11.417 4.530 1.00 94.19 97 GLU A N 1
ATOM 751 C CA . GLU A 1 97 ? -0.962 10.421 4.774 1.00 94.19 97 GLU A CA 1
ATOM 752 C C . GLU A 1 97 ? -0.675 9.555 3.536 1.00 94.19 97 GLU A C 1
ATOM 754 O O . GLU A 1 97 ? 0.262 8.757 3.557 1.00 94.19 97 GLU A O 1
ATOM 75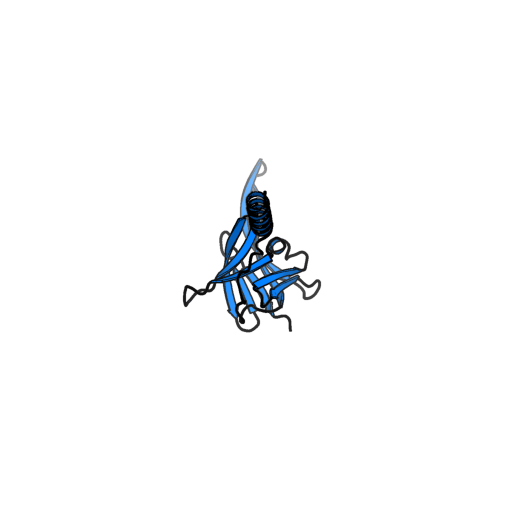9 N N . MET A 1 98 ? -1.454 9.709 2.455 1.00 95.19 98 MET A N 1
ATOM 760 C CA . MET A 1 98 ? -1.320 8.957 1.200 1.00 95.19 98 MET A CA 1
ATOM 761 C C . MET A 1 98 ? -0.529 9.702 0.114 1.00 95.19 98 MET A C 1
ATOM 763 O O . MET A 1 98 ? -0.455 9.227 -1.017 1.00 95.19 98 MET A O 1
ATOM 767 N N . SER A 1 99 ? 0.092 10.840 0.434 1.00 93.19 99 SER A N 1
ATOM 768 C CA . SER A 1 99 ? 0.766 11.714 -0.541 1.00 93.19 99 SER A CA 1
ATOM 769 C C . SER A 1 99 ? 1.836 11.019 -1.390 1.00 93.19 99 SER A C 1
ATOM 771 O O . SER A 1 99 ? 1.962 11.313 -2.577 1.00 93.19 99 SER A O 1
ATOM 773 N N . TYR A 1 100 ? 2.549 10.043 -0.820 1.00 91.38 100 TYR A N 1
ATOM 774 C CA . TYR A 1 100 ? 3.519 9.211 -1.542 1.00 91.38 100 TYR A CA 1
ATOM 775 C C . TYR A 1 100 ? 2.907 8.479 -2.751 1.00 91.38 100 TYR A C 1
ATOM 777 O O . TYR A 1 100 ? 3.594 8.234 -3.739 1.00 91.38 100 TYR A O 1
ATOM 785 N N . TYR A 1 101 ? 1.614 8.152 -2.689 1.00 94.62 101 TYR A N 1
ATOM 786 C CA . TYR A 1 101 ? 0.903 7.402 -3.722 1.00 94.62 101 TYR A CA 1
ATOM 787 C C . TYR A 1 101 ? 0.236 8.288 -4.783 1.00 94.62 101 TYR A C 1
ATOM 789 O O . TYR A 1 101 ? -0.184 7.774 -5.813 1.00 94.62 101 TYR A O 1
ATOM 797 N N . TYR A 1 102 ? 0.173 9.609 -4.593 1.00 94.06 102 TYR A N 1
ATOM 798 C CA . TYR A 1 102 ? -0.446 10.535 -5.553 1.00 94.06 102 TYR A CA 1
ATOM 799 C C . TYR A 1 102 ? 0.137 10.512 -6.977 1.00 94.06 102 TYR A C 1
ATOM 801 O O . TYR A 1 102 ? -0.646 10.598 -7.924 1.00 94.06 102 TYR A O 1
ATOM 809 N N . PRO A 1 103 ? 1.463 10.389 -7.195 1.00 92.00 103 PRO A N 1
ATOM 810 C CA . PRO A 1 103 ? 1.997 10.314 -8.555 1.00 92.00 103 PRO A CA 1
ATOM 811 C C . PRO A 1 103 ? 1.793 8.939 -9.214 1.00 92.00 103 PRO A C 1
ATOM 813 O O . PRO A 1 103 ? 2.117 8.772 -10.391 1.00 92.00 103 PRO A O 1
ATOM 816 N N . ILE A 1 104 ? 1.284 7.946 -8.481 1.00 93.94 104 ILE A N 1
ATOM 817 C CA . ILE A 1 104 ? 1.184 6.558 -8.926 1.00 93.94 104 ILE A CA 1
ATOM 818 C C . ILE A 1 104 ? -0.217 6.313 -9.469 1.00 93.94 104 ILE A C 1
ATOM 820 O O . ILE A 1 104 ? -1.196 6.355 -8.731 1.00 93.94 104 ILE A O 1
ATOM 824 N N . ARG A 1 105 ? -0.306 6.031 -10.768 1.00 91.31 105 ARG A N 1
ATOM 825 C CA . ARG A 1 105 ? -1.600 5.878 -11.454 1.00 91.31 105 ARG A CA 1
ATOM 826 C C . ARG A 1 105 ? -1.965 4.440 -11.753 1.00 91.31 105 ARG A C 1
ATOM 828 O O . ARG A 1 105 ? -3.143 4.132 -11.883 1.00 91.31 105 ARG A O 1
ATOM 835 N N . HIS A 1 106 ? -0.967 3.572 -11.860 1.00 94.44 106 HIS A N 1
ATOM 836 C CA . HIS A 1 106 ? -1.163 2.184 -12.244 1.00 94.44 106 HIS A CA 1
ATOM 837 C C . HIS A 1 106 ? -0.374 1.262 -11.332 1.00 94.44 106 HIS A C 1
ATOM 839 O O . HIS A 1 106 ? 0.688 1.622 -10.812 1.00 94.44 106 HIS A O 1
ATOM 845 N N . PHE A 1 107 ? -0.884 0.050 -11.174 1.00 95.31 107 PHE A N 1
ATOM 846 C CA . PHE A 1 107 ? -0.233 -0.993 -10.410 1.00 95.31 107 PHE A CA 1
ATOM 847 C C . PHE A 1 107 ? -0.386 -2.353 -11.088 1.00 95.31 107 PHE A C 1
ATOM 849 O O . PHE A 1 107 ? -1.280 -2.574 -11.901 1.00 95.31 107 PHE A O 1
ATOM 856 N N . SER A 1 108 ? 0.484 -3.288 -10.730 1.00 95.06 108 SER A N 1
ATOM 857 C CA . SER A 1 108 ? 0.294 -4.707 -11.020 1.00 95.06 108 SER A CA 1
ATOM 858 C C . SER A 1 108 ? 0.810 -5.549 -9.863 1.00 95.06 108 SER A C 1
ATOM 860 O O . SER A 1 108 ? 1.658 -5.106 -9.085 1.00 95.06 108 SER A O 1
ATOM 862 N N . ILE A 1 109 ? 0.300 -6.771 -9.741 1.00 94.19 109 ILE A N 1
ATOM 863 C CA . ILE A 1 109 ? 0.860 -7.753 -8.816 1.00 94.19 109 ILE A CA 1
ATOM 864 C C . ILE A 1 109 ? 1.863 -8.613 -9.576 1.00 94.19 109 ILE A C 1
ATOM 866 O O . ILE A 1 109 ? 1.608 -9.089 -10.681 1.00 94.19 109 ILE A O 1
ATOM 870 N N . ASP A 1 110 ? 3.044 -8.760 -8.998 1.00 91.75 110 ASP A N 1
ATOM 871 C CA . ASP A 1 110 ? 4.042 -9.733 -9.401 1.00 91.75 110 ASP A CA 1
ATOM 872 C C . ASP A 1 110 ? 3.952 -10.925 -8.445 1.00 91.75 110 ASP A C 1
ATOM 874 O O . ASP A 1 110 ? 4.236 -10.800 -7.251 1.00 91.75 110 ASP A O 1
ATOM 878 N N . ALA A 1 111 ? 3.503 -12.055 -8.986 1.00 89.50 111 ALA A N 1
ATOM 879 C CA . ALA A 1 111 ? 3.381 -13.334 -8.296 1.00 89.50 111 ALA A CA 1
ATOM 880 C C . ALA A 1 111 ? 4.340 -14.382 -8.887 1.00 89.50 111 ALA A C 1
ATOM 882 O O . ALA A 1 111 ? 4.073 -15.577 -8.811 1.00 89.50 111 ALA A O 1
ATOM 883 N N . THR A 1 112 ? 5.439 -13.939 -9.512 1.00 88.25 112 THR A N 1
ATOM 884 C CA . THR A 1 112 ? 6.432 -14.834 -10.135 1.00 88.25 112 THR A CA 1
ATOM 885 C C . THR A 1 112 ? 7.006 -15.844 -9.135 1.00 88.25 112 THR A C 1
ATOM 887 O O . THR A 1 112 ? 7.356 -16.958 -9.516 1.00 88.25 112 THR A O 1
ATOM 890 N N . TYR A 1 113 ? 7.080 -15.475 -7.854 1.00 82.31 113 TYR A N 1
ATOM 891 C CA . TYR A 1 113 ? 7.574 -16.339 -6.788 1.00 82.31 113 TYR A CA 1
ATOM 892 C C . TYR A 1 113 ? 6.409 -16.891 -5.950 1.00 82.31 113 TYR A C 1
ATOM 894 O O . TYR A 1 113 ? 5.601 -16.099 -5.467 1.00 82.31 113 TYR A O 1
ATOM 902 N N . PRO A 1 114 ? 6.333 -18.215 -5.709 1.00 78.69 114 PRO A N 1
ATOM 903 C CA . PRO A 1 114 ? 5.211 -18.832 -4.991 1.00 78.69 114 PRO A CA 1
ATOM 904 C C . PRO A 1 114 ? 4.991 -18.266 -3.583 1.00 78.69 114 PRO A C 1
ATOM 906 O O . PRO A 1 114 ? 3.854 -18.054 -3.165 1.00 78.69 114 PRO A O 1
ATOM 909 N N . ASP A 1 115 ? 6.087 -17.970 -2.884 1.00 82.94 115 ASP A N 1
ATOM 910 C CA . ASP A 1 115 ? 6.070 -17.578 -1.472 1.00 82.94 115 ASP A CA 1
ATOM 911 C C . ASP A 1 115 ? 6.096 -16.058 -1.261 1.00 82.94 115 ASP A C 1
ATOM 913 O O . ASP A 1 115 ? 6.122 -15.586 -0.122 1.00 82.94 115 ASP A O 1
ATOM 917 N N . SER A 1 116 ? 6.108 -15.259 -2.335 1.00 86.62 116 SER A N 1
ATOM 918 C CA . SER A 1 116 ? 6.165 -13.802 -2.208 1.00 86.62 116 SER A CA 1
ATOM 919 C C . SER A 1 116 ? 5.354 -13.085 -3.276 1.00 86.62 116 SER A C 1
ATOM 921 O O . SER A 1 116 ? 5.430 -13.381 -4.465 1.00 86.62 116 SER A O 1
ATOM 923 N N . LEU A 1 117 ? 4.595 -12.086 -2.833 1.00 93.19 117 LEU A N 1
ATOM 924 C CA . LEU A 1 117 ? 3.876 -11.173 -3.706 1.00 93.19 117 LEU A CA 1
ATOM 925 C C . LEU A 1 117 ? 4.556 -9.815 -3.654 1.00 93.19 117 LEU A C 1
ATOM 927 O O . LEU A 1 117 ? 4.917 -9.322 -2.584 1.00 93.19 117 LEU A O 1
ATOM 931 N N . SER A 1 118 ? 4.704 -9.193 -4.815 1.00 93.75 118 SER A N 1
ATOM 932 C CA . SER A 1 118 ? 5.210 -7.830 -4.917 1.00 93.75 118 SER A CA 1
ATOM 933 C C . SER A 1 118 ? 4.221 -6.950 -5.660 1.00 93.75 118 SER A C 1
ATOM 935 O O . SER A 1 118 ? 3.736 -7.289 -6.735 1.00 93.75 118 SER A O 1
ATOM 937 N N . LEU A 1 119 ? 3.948 -5.785 -5.096 1.00 95.38 119 LEU A N 1
ATOM 938 C CA . LEU A 1 119 ? 3.211 -4.716 -5.740 1.00 95.38 119 LEU A CA 1
ATOM 939 C C . LEU A 1 119 ? 4.177 -3.916 -6.614 1.00 95.38 119 LEU A C 1
ATOM 941 O O . LEU A 1 119 ? 5.132 -3.322 -6.112 1.00 95.38 119 LEU A O 1
ATOM 945 N N . ARG A 1 120 ? 3.939 -3.912 -7.924 1.00 94.94 120 ARG A N 1
ATOM 946 C CA . ARG A 1 120 ? 4.607 -3.022 -8.875 1.00 94.94 120 ARG A CA 1
ATOM 947 C C . ARG A 1 120 ? 3.786 -1.753 -8.999 1.00 94.94 120 ARG A C 1
ATOM 949 O O . ARG A 1 120 ? 2.630 -1.815 -9.403 1.00 94.94 120 ARG A O 1
ATOM 956 N N . LEU A 1 121 ? 4.387 -0.623 -8.661 1.00 94.44 121 LEU A N 1
ATOM 957 C CA . LEU A 1 121 ? 3.766 0.695 -8.716 1.00 94.44 121 LEU A CA 1
ATOM 958 C C . LEU A 1 121 ? 4.420 1.501 -9.825 1.00 94.44 121 LEU A C 1
ATOM 960 O O . LEU A 1 121 ? 5.643 1.625 -9.842 1.00 94.44 121 LEU A O 1
ATOM 964 N N . TYR A 1 122 ? 3.611 2.018 -10.746 1.00 93.56 122 TYR A N 1
ATOM 965 C CA . TYR A 1 122 ? 4.092 2.698 -11.942 1.00 93.56 122 TYR A CA 1
ATOM 966 C C . TYR A 1 122 ? 3.903 4.204 -11.818 1.00 93.56 122 TYR A C 1
ATOM 968 O O . TYR A 1 122 ? 2.801 4.697 -11.558 1.00 93.56 122 TYR A O 1
ATOM 976 N N . ILE A 1 123 ? 4.992 4.925 -12.060 1.00 90.38 123 ILE A N 1
ATOM 977 C CA . ILE A 1 123 ? 5.017 6.376 -12.197 1.00 90.38 123 ILE A CA 1
ATOM 978 C C . ILE A 1 123 ? 5.348 6.730 -13.642 1.00 90.38 123 ILE A C 1
ATOM 980 O O . ILE A 1 123 ? 6.190 6.091 -14.278 1.00 90.38 123 ILE A O 1
ATOM 984 N N . ASN A 1 124 ? 4.687 7.761 -14.156 1.00 86.19 124 ASN A N 1
ATOM 985 C CA . ASN A 1 124 ? 5.039 8.339 -15.442 1.00 86.19 124 ASN A CA 1
ATOM 986 C C . ASN A 1 124 ? 5.947 9.545 -15.197 1.00 86.19 124 ASN A C 1
ATOM 988 O O . ASN A 1 124 ? 5.549 10.501 -14.533 1.00 86.19 124 ASN A O 1
ATOM 992 N N . THR A 1 125 ? 7.176 9.481 -15.697 1.00 81.06 125 THR A N 1
ATOM 993 C CA . THR A 1 125 ? 8.149 10.572 -15.604 1.00 81.06 125 THR A CA 1
ATOM 994 C C . THR A 1 125 ? 8.925 10.656 -16.908 1.00 81.06 125 THR A C 1
ATOM 996 O O . THR A 1 125 ? 9.332 9.633 -17.452 1.00 81.06 125 THR A O 1
ATOM 999 N N . ASN A 1 126 ? 9.100 11.867 -17.445 1.00 81.88 126 ASN A N 1
ATOM 1000 C CA . ASN A 1 126 ? 9.802 12.105 -18.713 1.00 81.88 126 ASN A CA 1
ATOM 1001 C C . ASN A 1 126 ? 9.312 11.209 -19.869 1.00 81.88 126 ASN A C 1
ATOM 1003 O O . ASN A 1 126 ? 10.118 10.670 -20.621 1.00 81.88 126 ASN A O 1
ATOM 1007 N N . GLN A 1 127 ? 7.990 11.024 -19.987 1.00 81.19 127 GLN A N 1
ATOM 1008 C CA . GLN A 1 127 ? 7.347 10.157 -20.991 1.00 81.19 127 GLN A CA 1
ATOM 1009 C C . GLN A 1 127 ? 7.706 8.661 -20.879 1.00 81.19 127 GLN A C 1
ATOM 1011 O O . GLN A 1 127 ? 7.308 7.866 -21.728 1.00 81.19 127 GLN A O 1
ATOM 1016 N N . ALA A 1 128 ? 8.401 8.252 -19.816 1.00 8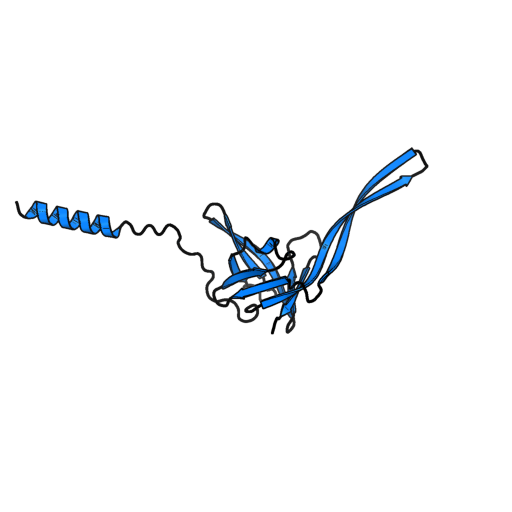1.19 128 ALA A N 1
ATOM 1017 C CA . ALA A 1 128 ? 8.712 6.866 -19.511 1.00 81.19 128 ALA A CA 1
ATOM 1018 C C . ALA A 1 128 ? 7.857 6.363 -18.341 1.00 81.19 128 ALA A C 1
ATOM 1020 O O . ALA A 1 128 ? 7.621 7.073 -17.360 1.00 81.19 128 ALA A O 1
ATOM 1021 N N . ASN A 1 129 ? 7.420 5.106 -18.430 1.00 84.19 129 ASN A N 1
ATOM 1022 C CA . ASN A 1 129 ? 6.778 4.414 -17.317 1.00 84.19 129 ASN A CA 1
ATOM 1023 C C . ASN A 1 129 ? 7.846 3.647 -16.545 1.00 84.19 129 ASN A C 1
ATOM 1025 O O . ASN A 1 129 ? 8.372 2.642 -17.024 1.00 84.19 129 ASN A O 1
ATOM 1029 N N . ILE A 1 130 ? 8.163 4.132 -15.351 1.00 89.44 130 ILE A N 1
ATOM 1030 C CA . ILE A 1 130 ? 9.109 3.488 -14.442 1.00 89.44 130 ILE A CA 1
ATOM 1031 C C . ILE A 1 130 ? 8.294 2.828 -13.339 1.00 89.44 130 ILE A C 1
ATOM 1033 O O . ILE A 1 130 ? 7.331 3.415 -12.843 1.00 89.44 130 ILE A O 1
ATOM 1037 N N . PHE A 1 131 ? 8.671 1.612 -12.949 1.00 90.81 131 PHE A N 1
ATOM 1038 C CA . PHE A 1 131 ? 8.060 0.948 -11.806 1.00 90.81 131 PHE A CA 1
ATOM 1039 C C . PHE A 1 131 ? 9.046 0.777 -10.664 1.00 90.81 131 PHE A C 1
ATOM 1041 O O . PHE A 1 131 ? 10.250 0.625 -10.864 1.00 90.81 131 PHE A O 1
ATOM 1048 N N . PHE A 1 132 ? 8.500 0.706 -9.462 1.00 90.75 132 PHE A N 1
ATOM 1049 C CA . PHE A 1 132 ? 9.202 0.209 -8.292 1.00 90.75 132 PHE A CA 1
ATOM 1050 C C . PHE A 1 132 ? 8.372 -0.879 -7.620 1.00 90.75 132 PHE A C 1
ATOM 1052 O O . PHE A 1 132 ? 7.157 -0.967 -7.805 1.00 90.75 132 PHE A O 1
ATOM 1059 N N . ARG A 1 133 ? 9.056 -1.758 -6.889 1.00 92.88 133 ARG A N 1
ATOM 1060 C CA . ARG A 1 133 ? 8.454 -2.924 -6.241 1.00 92.88 133 ARG A CA 1
ATOM 1061 C C . ARG A 1 133 ? 8.387 -2.709 -4.740 1.00 92.88 133 ARG A C 1
ATOM 1063 O O . ARG A 1 133 ? 9.347 -2.220 -4.149 1.00 92.88 133 ARG A O 1
ATOM 1070 N N . GLN A 1 134 ? 7.270 -3.108 -4.148 1.00 94.62 134 GLN A N 1
ATOM 1071 C CA . GLN A 1 134 ? 7.085 -3.192 -2.704 1.00 94.62 134 GLN A CA 1
ATOM 1072 C C . GLN A 1 134 ? 6.508 -4.570 -2.372 1.00 94.62 134 GLN A C 1
ATOM 1074 O O . GLN A 1 134 ? 5.473 -4.930 -2.939 1.00 94.62 134 GLN A O 1
ATOM 1079 N N . PRO A 1 135 ? 7.137 -5.362 -1.490 1.00 94.81 135 PRO A N 1
ATOM 1080 C CA . PRO A 1 135 ? 6.536 -6.596 -1.009 1.00 94.81 135 PRO A CA 1
ATOM 1081 C C . PRO A 1 135 ? 5.171 -6.340 -0.374 1.00 94.81 135 PRO A C 1
ATOM 1083 O O . PRO A 1 135 ? 4.959 -5.319 0.291 1.00 94.81 135 PRO A O 1
ATOM 1086 N N . ILE A 1 136 ? 4.254 -7.283 -0.572 1.00 95.88 136 ILE A N 1
ATOM 1087 C CA . ILE A 1 136 ? 2.929 -7.245 0.038 1.00 95.88 136 ILE A CA 1
ATOM 1088 C C . ILE A 1 136 ? 2.565 -8.580 0.672 1.00 95.88 136 ILE A C 1
ATOM 1090 O O . ILE A 1 136 ? 3.014 -9.642 0.245 1.00 95.88 136 ILE A O 1
ATOM 1094 N N . ALA A 1 137 ? 1.690 -8.523 1.669 1.00 94.88 137 ALA A N 1
ATOM 1095 C CA . ALA A 1 137 ? 1.075 -9.697 2.262 1.00 94.88 137 ALA A CA 1
ATOM 1096 C C . ALA A 1 137 ? -0.406 -9.442 2.546 1.00 94.88 137 ALA A C 1
ATOM 1098 O O . ALA A 1 137 ? -0.783 -8.386 3.059 1.00 94.88 137 ALA A O 1
ATOM 1099 N N . PHE A 1 138 ? -1.237 -10.443 2.262 1.00 93.88 138 PHE A N 1
ATOM 1100 C CA . PHE A 1 138 ? -2.656 -10.438 2.602 1.00 93.88 138 PHE A CA 1
ATOM 1101 C C . PHE A 1 138 ? -2.901 -11.319 3.822 1.00 93.88 138 PHE A C 1
ATOM 1103 O O . PHE A 1 138 ? -2.417 -12.449 3.895 1.00 93.88 138 PHE A O 1
ATOM 1110 N N . ARG A 1 139 ? -3.688 -10.820 4.774 1.00 92.38 139 ARG A N 1
ATOM 1111 C CA . ARG A 1 139 ? -4.245 -11.609 5.877 1.00 92.38 139 ARG A CA 1
ATOM 1112 C C . ARG A 1 139 ? -5.705 -11.226 6.067 1.00 92.38 139 ARG A C 1
ATOM 1114 O O . ARG A 1 139 ? -5.991 -10.232 6.729 1.00 92.38 139 ARG A O 1
ATOM 1121 N N . GLN A 1 140 ? -6.610 -12.019 5.490 1.00 90.88 140 GLN A N 1
ATOM 1122 C CA . GLN A 1 140 ? -8.053 -11.742 5.481 1.00 90.88 140 GLN A CA 1
ATOM 1123 C C . GLN A 1 140 ? -8.333 -10.326 4.939 1.00 90.88 140 GLN A C 1
ATOM 1125 O O . GLN A 1 140 ? -7.953 -10.012 3.813 1.00 90.88 140 GLN A O 1
ATOM 1130 N N . ASP A 1 141 ? -8.920 -9.454 5.760 1.00 94.88 141 ASP A N 1
ATOM 1131 C CA . ASP A 1 141 ? -9.220 -8.058 5.433 1.00 94.88 141 ASP A CA 1
ATOM 1132 C C . ASP A 1 141 ? -8.042 -7.107 5.693 1.00 94.88 141 ASP A C 1
ATOM 1134 O O . ASP A 1 141 ? -8.216 -5.892 5.693 1.00 94.88 141 ASP A O 1
ATOM 1138 N N . THR A 1 142 ? -6.836 -7.627 5.925 1.00 96.88 142 THR A N 1
ATOM 1139 C CA . THR A 1 142 ? -5.626 -6.822 6.123 1.00 96.88 142 THR A CA 1
ATOM 1140 C C . THR A 1 142 ? -4.689 -6.928 4.926 1.00 96.88 142 THR A C 1
ATOM 1142 O O . THR A 1 142 ? -4.319 -8.030 4.517 1.00 96.88 142 THR A O 1
ATOM 1145 N N . LEU A 1 143 ? -4.238 -5.777 4.434 1.00 97.50 143 LEU A N 1
ATOM 1146 C CA . LEU A 1 143 ? -3.141 -5.651 3.478 1.00 97.50 143 LEU A CA 1
ATOM 1147 C C . LEU A 1 143 ? -1.933 -5.054 4.201 1.00 97.50 143 LEU A C 1
ATOM 1149 O O . LEU A 1 143 ? -2.032 -3.997 4.823 1.00 97.50 143 LEU A O 1
ATOM 1153 N N . LEU A 1 144 ? -0.792 -5.729 4.119 1.00 97.31 144 LEU A N 1
ATOM 1154 C CA . LEU A 1 144 ? 0.495 -5.199 4.544 1.00 97.31 144 LEU A CA 1
ATOM 1155 C C . LEU A 1 144 ? 1.305 -4.850 3.298 1.00 97.31 144 LEU A C 1
ATOM 1157 O O . LEU A 1 144 ? 1.514 -5.716 2.454 1.00 97.31 144 LEU A O 1
ATOM 1161 N N . ILE A 1 145 ? 1.761 -3.607 3.200 1.00 96.62 145 ILE A N 1
ATOM 1162 C CA . ILE A 1 145 ? 2.745 -3.165 2.210 1.00 96.62 145 ILE A CA 1
ATOM 1163 C C . ILE A 1 145 ? 4.044 -2.893 2.959 1.00 96.62 145 ILE A C 1
ATOM 1165 O O . ILE A 1 145 ? 4.028 -2.221 3.993 1.00 96.62 145 ILE A O 1
ATOM 1169 N N . THR A 1 146 ? 5.162 -3.386 2.439 1.00 95.12 146 THR A N 1
ATOM 1170 C CA . THR A 1 146 ? 6.498 -3.179 3.004 1.00 95.12 146 THR A CA 1
ATOM 1171 C C . THR A 1 146 ? 7.284 -2.260 2.069 1.00 95.12 146 THR A C 1
ATOM 1173 O O . THR A 1 146 ? 7.804 -2.719 1.056 1.00 95.12 146 THR A O 1
ATOM 1176 N N . PRO A 1 147 ? 7.345 -0.945 2.338 1.00 91.56 147 PRO A N 1
ATOM 1177 C CA . PRO A 1 147 ? 8.162 -0.038 1.543 1.00 91.56 147 PRO A CA 1
ATOM 1178 C C . PRO A 1 147 ? 9.650 -0.364 1.671 1.00 91.56 147 PRO A C 1
ATOM 1180 O O . PRO A 1 147 ? 10.093 -0.863 2.705 1.00 91.56 147 PRO A O 1
ATOM 1183 N N . ASN A 1 148 ? 10.429 0.007 0.656 1.00 86.06 148 ASN A N 1
ATOM 1184 C CA . ASN A 1 148 ? 11.884 -0.031 0.745 1.00 86.06 148 ASN A CA 1
ATOM 1185 C C . ASN A 1 148 ? 12.340 1.037 1.746 1.00 86.06 148 ASN A C 1
ATOM 1187 O O . ASN A 1 148 ? 12.232 2.233 1.475 1.00 86.06 148 ASN A O 1
ATOM 1191 N N . CYS A 1 149 ? 12.810 0.603 2.908 1.00 83.44 149 CYS A N 1
ATOM 1192 C CA . CYS A 1 149 ? 13.419 1.451 3.920 1.00 83.44 149 CYS A CA 1
ATOM 1193 C C . CYS A 1 149 ? 14.555 0.685 4.602 1.00 83.44 149 CYS A C 1
ATOM 1195 O O . CYS A 1 149 ? 14.612 -0.546 4.536 1.00 83.44 149 CYS A O 1
ATOM 1197 N N . GLU A 1 150 ? 15.438 1.401 5.291 1.00 79.19 150 GLU A N 1
ATOM 1198 C CA . GLU A 1 150 ? 16.367 0.766 6.219 1.00 79.19 150 GLU A CA 1
ATOM 1199 C C . GLU A 1 150 ? 15.542 0.139 7.355 1.00 79.19 150 GLU A C 1
ATOM 1201 O O . GLU A 1 150 ? 14.784 0.838 8.020 1.00 79.19 150 GLU A O 1
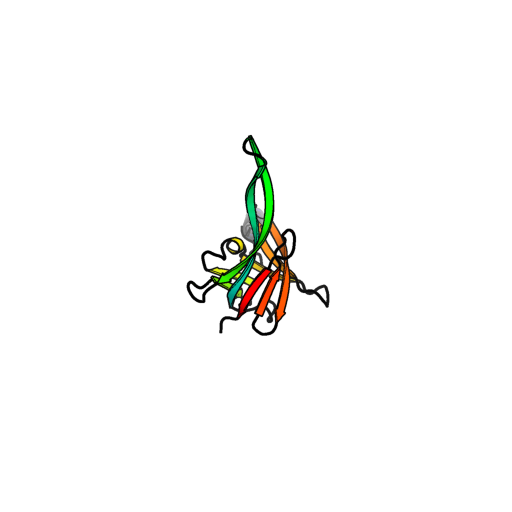ATOM 1206 N N . GLY A 1 151 ? 15.614 -1.190 7.505 1.00 81.38 151 GLY A N 1
ATOM 1207 C CA . GLY A 1 151 ? 14.942 -1.989 8.539 1.00 81.38 151 GLY A CA 1
ATOM 1208 C C . GLY A 1 151 ? 13.464 -2.331 8.306 1.00 81.38 151 GLY A C 1
ATOM 1209 O O . GLY A 1 151 ? 13.022 -2.584 7.190 1.00 81.38 151 GLY A O 1
ATOM 1210 N N . TYR A 1 152 ? 12.699 -2.461 9.399 1.00 85.44 152 TYR A N 1
ATOM 1211 C CA . TYR A 1 152 ? 11.334 -3.008 9.366 1.00 85.44 152 TYR A CA 1
ATOM 1212 C C . TYR A 1 152 ? 10.277 -1.897 9.303 1.00 85.44 152 TYR A C 1
ATOM 1214 O O . TYR A 1 152 ? 9.716 -1.500 10.332 1.00 85.44 152 TYR A O 1
ATOM 1222 N N . CYS A 1 153 ? 9.995 -1.401 8.096 1.00 91.94 153 CYS A N 1
ATOM 1223 C CA . CYS A 1 153 ? 8.873 -0.498 7.831 1.00 91.94 153 CYS A CA 1
ATOM 1224 C C . CYS A 1 153 ? 7.684 -1.235 7.248 1.00 91.94 153 CYS A C 1
ATOM 1226 O O . CYS A 1 153 ? 7.824 -2.197 6.496 1.00 91.94 153 CYS A O 1
ATOM 1228 N N . PHE A 1 154 ? 6.493 -0.733 7.547 1.00 95.88 154 PHE A N 1
ATOM 1229 C CA . PHE A 1 154 ? 5.287 -1.238 6.918 1.00 95.88 154 PHE A CA 1
ATOM 1230 C C . PHE A 1 154 ? 4.184 -0.193 6.903 1.00 95.88 154 PHE A C 1
ATOM 1232 O O . PHE A 1 154 ? 4.142 0.729 7.723 1.00 95.88 154 PHE A O 1
ATOM 1239 N N . LEU A 1 155 ? 3.246 -0.409 5.994 1.00 97.44 155 LEU A N 1
ATOM 1240 C CA . LEU A 1 155 ? 1.938 0.211 5.956 1.00 97.44 155 LEU A CA 1
ATOM 1241 C C . LEU A 1 155 ? 0.911 -0.907 6.077 1.00 97.44 155 LEU A C 1
ATOM 1243 O O . LEU A 1 155 ? 0.890 -1.838 5.273 1.00 97.44 155 LEU A O 1
ATOM 1247 N N . LYS A 1 156 ? 0.081 -0.834 7.109 1.00 98.06 156 LYS A N 1
ATOM 1248 C CA . LYS A 1 156 ? -0.980 -1.795 7.370 1.00 98.06 156 LYS A CA 1
ATOM 1249 C C . LYS A 1 156 ? -2.311 -1.142 7.056 1.00 98.06 156 LYS A C 1
ATOM 1251 O O . LYS A 1 156 ? -2.649 -0.096 7.620 1.00 98.06 156 LYS A O 1
ATOM 1256 N N . PHE A 1 157 ? -3.075 -1.798 6.204 1.00 98.31 157 PHE A N 1
ATOM 1257 C CA . PHE A 1 157 ? -4.384 -1.356 5.778 1.00 98.31 157 PHE A CA 1
ATOM 1258 C C . PHE A 1 157 ? -5.453 -2.370 6.153 1.00 98.31 157 PHE A C 1
ATOM 1260 O O . PHE A 1 157 ? -5.190 -3.569 6.221 1.00 98.31 157 PHE A O 1
ATOM 1267 N N . LEU A 1 158 ? -6.665 -1.869 6.356 1.00 97.69 158 LEU A N 1
ATOM 1268 C CA . LEU A 1 158 ? -7.876 -2.655 6.525 1.00 97.69 158 LEU A CA 1
ATOM 1269 C C . LEU A 1 158 ? -8.782 -2.436 5.312 1.00 97.69 158 LEU A C 1
ATOM 1271 O O . LEU A 1 158 ? -8.963 -1.293 4.889 1.00 97.69 158 LEU A O 1
ATOM 1275 N N . ARG A 1 159 ? -9.359 -3.507 4.772 1.00 96.44 159 ARG A N 1
ATOM 1276 C CA . ARG A 1 159 ? -10.323 -3.435 3.673 1.00 96.44 159 ARG A CA 1
ATOM 1277 C C . ARG A 1 159 ? -11.523 -2.578 4.086 1.00 96.44 159 ARG A C 1
ATOM 1279 O O . ARG A 1 159 ? -12.072 -2.750 5.174 1.00 96.44 159 ARG A O 1
ATOM 1286 N N . VAL A 1 160 ? -11.905 -1.644 3.223 1.00 94.06 160 VAL A N 1
ATOM 1287 C CA . VAL A 1 160 ? -13.135 -0.858 3.357 1.00 94.06 160 VAL A CA 1
ATOM 1288 C C . VAL A 1 160 ? -14.275 -1.698 2.781 1.00 94.06 160 VAL A C 1
ATOM 1290 O O . VAL A 1 160 ? -14.125 -2.259 1.695 1.00 94.06 160 VAL A O 1
ATOM 1293 N N . ARG A 1 161 ? -15.365 -1.834 3.537 1.00 84.00 161 ARG A N 1
ATOM 1294 C CA . ARG A 1 161 ? -16.588 -2.528 3.120 1.00 84.00 161 ARG A CA 1
ATOM 1295 C C . ARG A 1 161 ? -17.659 -1.517 2.752 1.00 84.00 161 ARG A C 1
ATOM 1297 O O . ARG A 1 161 ? -17.672 -0.452 3.411 1.00 84.00 161 ARG A O 1
#

Secondary structure (DSSP, 8-state):
--HHHHHHHHHHHHHHHS----S-------SPPTTT-EEEEEEEEEEEEEEEEEEEETTTEEEEEEEEEEEEEE--SSS--EEEE-TTSBEEEESGGGGGGTTEEEEEEEEEETTEEEEEEEEEETTEEEEEEEEEEEETTEEEE--S-SSS-EEEEEE--

Foldseek 3Di:
DVPVVVVVVVVVVVVVVPPPPPVDPDDFPAFADPLQAAKWWWFKKKDKDWDFDWDDDPPPDTDTDTDIDIDMDGDDPPPTWMWHQHRRQFIDTDDPVRVVCHQWTGWYWDCVDVVWIWIWTWGQDPNDTDTDIWTWDDDPQKIWTADDDPDGIITIIGGDD

Radius of gyration: 25.46 Å; chains: 1; bounding box: 48×40×100 Å

Sequence (161 aa):
MLIFLRVAVLLGLIMGLTYCKDPSMSFSTGAADARIAGSWRLIERRFPKDSIISYVINDTTTLRRDTSFYVTRRYPATPLQTLTFNTDGTLSASGSEMSYYYPIRHFSIDATYPDSLSLRLYINTNQANIFFRQPIAFRQDTLLITPNCEGYCFLKFLRVR

pLDDT: mean 81.48, std 17.35, range [43.81, 98.31]